Protein AF-A0A4R2GXJ3-F1 (afdb_monomer_lite)

Radius of gyration: 14.86 Å; chains: 1; bounding box: 37×26×37 Å

Structure (mmCIF, N/CA/C/O backbone):
data_AF-A0A4R2GXJ3-F1
#
_entry.id   AF-A0A4R2GXJ3-F1
#
loop_
_atom_site.group_PDB
_atom_site.id
_atom_site.type_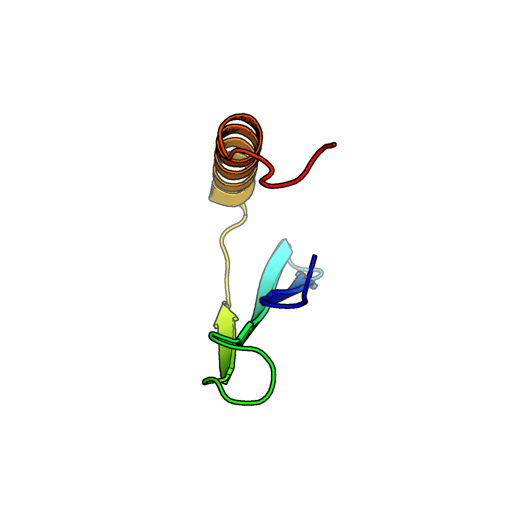symbol
_atom_site.label_atom_id
_atom_site.label_alt_id
_atom_site.label_comp_id
_atom_site.label_asym_id
_atom_site.label_entity_id
_atom_site.label_seq_id
_atom_site.pdbx_PDB_ins_code
_atom_site.Cartn_x
_atom_site.Cartn_y
_atom_site.Cartn_z
_atom_site.occupancy
_atom_site.B_iso_or_equiv
_atom_site.auth_seq_id
_atom_site.auth_comp_id
_atom_site.auth_asym_id
_atom_site.auth_atom_id
_atom_site.pdbx_PDB_model_num
ATOM 1 N N . MET A 1 1 ? 6.840 10.527 -18.353 1.00 50.38 1 MET A N 1
ATOM 2 C CA . MET A 1 1 ? 6.632 9.220 -17.709 1.00 50.38 1 MET A CA 1
ATOM 3 C C . MET A 1 1 ? 5.622 8.511 -18.583 1.00 50.38 1 MET A C 1
ATOM 5 O O . MET A 1 1 ? 4.555 9.065 -18.800 1.00 50.38 1 MET A O 1
ATOM 9 N N . GLU A 1 2 ? 6.016 7.431 -19.240 1.00 57.25 2 GLU A N 1
ATOM 10 C CA . GLU A 1 2 ? 5.078 6.650 -20.044 1.00 57.25 2 GLU A CA 1
ATOM 11 C C . GLU A 1 2 ? 4.208 5.797 -19.099 1.00 57.25 2 GLU A C 1
ATOM 13 O O . GLU A 1 2 ? 4.710 5.353 -18.067 1.00 57.25 2 GLU A O 1
ATOM 18 N N . ASN A 1 3 ? 2.926 5.586 -19.420 1.00 67.75 3 ASN A N 1
ATOM 19 C CA . ASN A 1 3 ? 1.941 4.896 -18.565 1.00 67.75 3 ASN A CA 1
ATOM 20 C C . ASN A 1 3 ? 2.198 3.380 -18.487 1.00 67.75 3 ASN A C 1
ATOM 22 O O . ASN A 1 3 ? 1.478 2.574 -19.069 1.00 67.75 3 ASN A O 1
ATOM 26 N N . TRP A 1 4 ? 3.275 2.988 -17.812 1.00 79.56 4 TRP A N 1
ATOM 27 C CA . TRP A 1 4 ? 3.646 1.584 -17.611 1.00 79.56 4 TRP A CA 1
ATOM 28 C C . TRP A 1 4 ? 2.777 0.916 -16.546 1.00 79.56 4 TRP A C 1
ATOM 30 O O . TRP A 1 4 ? 2.633 -0.306 -16.534 1.00 79.56 4 TRP A O 1
ATOM 40 N N . ILE A 1 5 ? 2.200 1.727 -15.660 1.00 81.88 5 ILE A N 1
ATOM 41 C CA . ILE A 1 5 ? 1.263 1.294 -14.642 1.00 81.88 5 ILE A CA 1
ATOM 42 C C . ILE A 1 5 ? 0.133 2.314 -14.507 1.00 81.88 5 ILE A C 1
ATOM 44 O O . ILE A 1 5 ? 0.388 3.502 -14.318 1.00 81.88 5 ILE A O 1
ATOM 48 N N . ASP A 1 6 ? -1.102 1.829 -14.577 1.00 85.88 6 ASP A N 1
ATOM 49 C CA . ASP A 1 6 ? -2.298 2.572 -14.196 1.00 85.88 6 ASP A CA 1
ATOM 50 C C . ASP A 1 6 ? -2.825 1.976 -12.887 1.00 85.88 6 ASP A C 1
ATOM 52 O O . ASP A 1 6 ? -3.010 0.766 -12.776 1.00 85.88 6 ASP A O 1
ATOM 56 N N . LEU A 1 7 ? -3.045 2.816 -11.876 1.00 87.44 7 LEU A N 1
ATOM 57 C CA . LEU A 1 7 ? -3.527 2.411 -10.556 1.00 87.44 7 LEU A CA 1
ATOM 58 C C . LEU A 1 7 ? -4.772 3.210 -10.193 1.00 87.44 7 LEU A C 1
ATOM 60 O O . LEU A 1 7 ? -4.800 4.433 -10.303 1.00 87.44 7 LEU A O 1
ATOM 64 N N . THR A 1 8 ? -5.789 2.512 -9.707 1.00 86.44 8 THR A N 1
ATOM 65 C CA . THR A 1 8 ? -6.989 3.090 -9.109 1.00 86.44 8 THR A CA 1
ATOM 66 C C . THR A 1 8 ? -7.093 2.593 -7.678 1.00 86.44 8 THR A C 1
ATOM 68 O O . THR A 1 8 ? -7.060 1.390 -7.426 1.00 86.44 8 THR A O 1
ATOM 71 N N . ILE A 1 9 ? -7.209 3.531 -6.741 1.00 85.94 9 ILE A N 1
ATOM 72 C CA . ILE A 1 9 ? -7.376 3.241 -5.319 1.00 85.94 9 ILE A CA 1
ATOM 73 C C . ILE A 1 9 ? -8.734 3.787 -4.893 1.00 85.94 9 ILE A C 1
ATOM 75 O O . ILE A 1 9 ? -8.974 4.992 -4.962 1.00 85.94 9 ILE A O 1
ATOM 79 N N . GLU A 1 10 ? -9.615 2.901 -4.442 1.00 86.31 10 GLU A N 1
ATOM 80 C CA . GLU A 1 10 ? -10.929 3.251 -3.914 1.00 86.31 10 GLU A CA 1
ATOM 81 C C . GLU A 1 10 ? -10.966 3.004 -2.404 1.00 86.31 10 GLU A C 1
ATOM 83 O O . GLU A 1 10 ? -10.711 1.891 -1.940 1.00 86.31 10 GLU A O 1
ATOM 88 N N . CYS A 1 11 ? -11.324 4.037 -1.640 1.00 84.19 11 CYS A N 1
ATOM 89 C CA . CYS A 1 11 ? -11.645 3.914 -0.221 1.00 84.19 11 CYS A CA 1
ATOM 90 C C . CYS A 1 11 ? -13.152 3.754 -0.051 1.00 84.19 11 CYS A C 1
ATOM 92 O O . CYS A 1 11 ? -13.924 4.653 -0.391 1.00 84.19 11 CYS A O 1
ATOM 94 N N . ARG A 1 12 ? -13.575 2.610 0.485 1.00 82.50 12 ARG A N 1
ATOM 95 C CA . ARG A 1 12 ? -14.988 2.330 0.734 1.00 82.50 12 ARG A CA 1
ATOM 96 C C . ARG A 1 12 ? -15.454 2.947 2.055 1.00 82.50 12 ARG A C 1
ATOM 98 O O . ARG A 1 12 ? -14.658 3.084 2.985 1.00 82.50 12 ARG A O 1
ATOM 105 N N . PRO A 1 13 ? -16.763 3.229 2.211 1.00 80.31 13 PRO A N 1
ATOM 106 C CA . PRO A 1 13 ? -17.313 3.812 3.440 1.00 80.31 13 PRO A CA 1
ATOM 107 C C . PRO A 1 13 ? -17.068 2.993 4.718 1.00 80.31 13 PRO A C 1
ATOM 109 O O . PRO A 1 13 ? -17.139 3.535 5.815 1.00 80.31 13 PRO A O 1
ATOM 112 N N . ASN A 1 14 ? -16.786 1.693 4.589 1.00 82.38 14 ASN A N 1
ATOM 113 C CA . ASN A 1 14 ? -16.454 0.803 5.705 1.00 82.38 14 ASN A CA 1
ATOM 114 C C . ASN A 1 14 ? -14.965 0.840 6.105 1.00 82.38 14 ASN A C 1
ATOM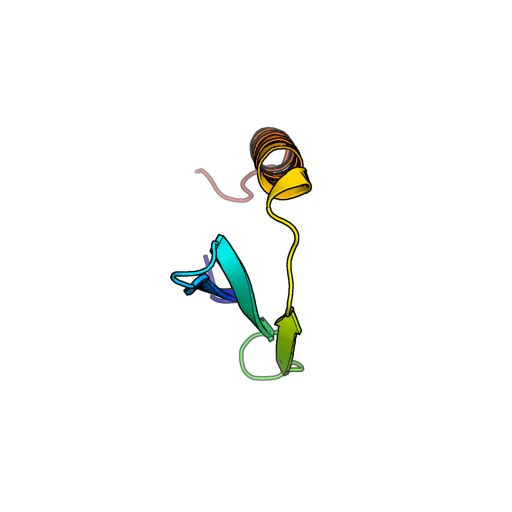 116 O O . ASN A 1 14 ? -14.556 0.052 6.952 1.00 82.38 14 ASN A O 1
ATOM 120 N N . GLY A 1 15 ? -14.154 1.702 5.484 1.00 75.75 15 GLY A N 1
ATOM 121 C CA . GLY A 1 15 ? -12.717 1.777 5.737 1.00 75.75 15 GLY A CA 1
ATOM 122 C C . GLY A 1 15 ? -11.909 0.654 5.083 1.00 75.75 15 GLY A C 1
ATOM 123 O O . GLY A 1 15 ? -10.754 0.461 5.435 1.00 75.75 15 GLY A O 1
ATOM 124 N N . SER A 1 16 ? -12.466 -0.096 4.131 1.00 78.50 16 SER A N 1
ATOM 125 C CA . SER A 1 16 ? -11.663 -0.995 3.289 1.00 78.50 16 SER A CA 1
ATOM 126 C C . SER A 1 16 ? -11.111 -0.249 2.077 1.00 78.50 16 SER A C 1
ATOM 128 O O . SER A 1 16 ? -11.731 0.696 1.582 1.00 78.50 16 SER A O 1
ATOM 130 N N . LEU A 1 17 ? -9.944 -0.675 1.598 1.00 82.06 17 LEU A N 1
ATOM 131 C CA . LEU A 1 17 ? -9.366 -0.178 0.354 1.00 82.06 17 LEU A CA 1
ATOM 132 C C . LEU A 1 17 ? -9.410 -1.261 -0.709 1.00 82.06 17 LEU A C 1
ATOM 134 O O . LEU A 1 17 ? -9.193 -2.441 -0.437 1.00 82.06 17 LEU A O 1
ATOM 138 N N . THR A 1 18 ? -9.706 -0.846 -1.933 1.00 83.12 18 THR A N 1
ATOM 139 C CA . THR A 1 18 ? -9.543 -1.675 -3.125 1.00 83.12 18 THR A CA 1
ATOM 140 C C . THR A 1 18 ? -8.554 -1.009 -4.040 1.00 83.12 18 THR A C 1
ATOM 142 O O . THR A 1 18 ? -8.649 0.188 -4.308 1.00 83.12 18 THR A O 1
ATOM 145 N N . VAL A 1 19 ? -7.585 -1.799 -4.482 1.00 87.06 19 VAL A N 1
ATOM 146 C CA . VAL A 1 19 ? -6.573 -1.356 -5.427 1.00 87.06 19 VAL A CA 1
ATOM 147 C C . VAL A 1 19 ? -6.749 -2.183 -6.679 1.00 87.06 19 VAL A C 1
ATOM 149 O O . VAL A 1 19 ? -6.563 -3.395 -6.652 1.00 87.06 19 VAL A O 1
ATOM 152 N N . SER A 1 20 ? -7.097 -1.534 -7.775 1.00 89.56 20 SER A N 1
ATOM 153 C CA . SER A 1 20 ? -7.099 -2.155 -9.091 1.00 89.56 20 SER A CA 1
ATOM 154 C C . SER A 1 20 ? -6.079 -1.462 -9.965 1.00 89.56 20 SER A C 1
ATOM 156 O O . SER A 1 20 ? -5.808 -0.271 -9.804 1.00 89.56 20 SER A O 1
ATOM 158 N N . GLY A 1 21 ? -5.525 -2.181 -10.921 1.00 88.94 21 GLY A N 1
ATOM 159 C CA . GLY A 1 21 ? -4.583 -1.562 -11.818 1.00 88.94 21 GLY A CA 1
ATOM 160 C C . GLY A 1 21 ? -4.196 -2.438 -12.972 1.00 88.94 21 GLY A C 1
ATOM 161 O O . GLY A 1 21 ? -4.657 -3.569 -13.133 1.00 88.94 21 GLY A O 1
ATOM 162 N N . GLU A 1 22 ? -3.330 -1.866 -13.783 1.00 87.62 22 GLU A N 1
ATOM 163 C CA . GLU A 1 22 ? -2.888 -2.469 -15.009 1.00 87.62 22 GLU A CA 1
ATOM 164 C C . GLU A 1 22 ? -1.421 -2.174 -15.237 1.00 87.62 22 GLU A C 1
ATOM 166 O O . GLU A 1 22 ? -1.004 -1.020 -15.189 1.00 87.62 22 GLU A O 1
ATOM 171 N N . VAL A 1 23 ? -0.639 -3.224 -15.471 1.00 87.31 23 VAL A N 1
ATOM 172 C CA . VAL A 1 23 ? 0.790 -3.116 -15.769 1.00 87.31 23 VAL A CA 1
ATOM 173 C C . VAL A 1 23 ? 1.026 -3.513 -17.216 1.00 87.31 23 VAL A C 1
ATOM 175 O O . VAL A 1 23 ? 0.497 -4.523 -17.685 1.00 87.31 23 VAL A O 1
ATOM 178 N N . VAL A 1 24 ? 1.843 -2.729 -17.913 1.00 86.06 24 VAL A N 1
ATOM 179 C CA . VAL A 1 24 ? 2.258 -2.981 -19.293 1.00 86.06 24 VAL A CA 1
ATOM 180 C C . VAL A 1 24 ? 3.774 -3.166 -19.325 1.00 86.06 24 VAL A C 1
ATOM 182 O O . VAL A 1 24 ? 4.503 -2.283 -18.885 1.00 86.06 24 VAL A O 1
ATOM 185 N N . ASP A 1 25 ? 4.267 -4.296 -19.852 1.00 80.19 25 ASP A N 1
ATOM 186 C CA . ASP A 1 25 ? 5.724 -4.549 -19.896 1.00 80.19 25 ASP A CA 1
ATOM 187 C C . ASP A 1 25 ? 6.451 -3.723 -20.977 1.00 80.19 25 ASP A C 1
ATOM 189 O O . ASP A 1 25 ? 7.580 -3.274 -2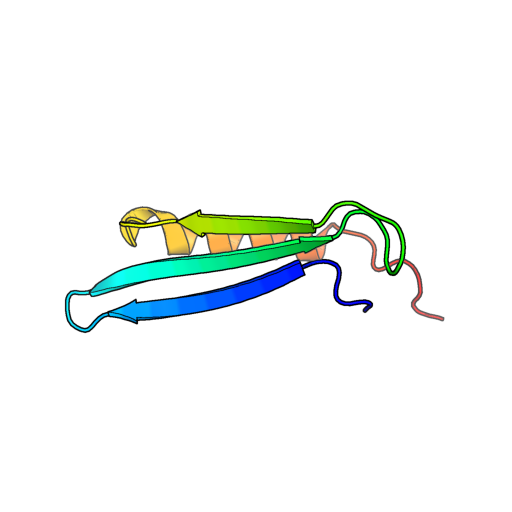0.774 1.00 80.19 25 ASP A O 1
ATOM 193 N N . ARG A 1 26 ? 5.787 -3.495 -22.119 1.00 75.69 26 ARG A N 1
ATOM 194 C CA . ARG A 1 26 ? 6.258 -2.695 -23.259 1.00 75.69 26 ARG A CA 1
ATOM 195 C C . ARG A 1 26 ? 5.073 -2.022 -23.924 1.00 75.69 26 ARG A C 1
ATOM 197 O O . ARG A 1 26 ? 4.103 -2.679 -24.307 1.00 75.69 26 ARG A O 1
ATOM 204 N N . LEU A 1 27 ? 5.178 -0.720 -24.138 1.00 68.62 27 LEU A N 1
ATOM 205 C CA . LEU A 1 27 ? 4.132 0.048 -24.805 1.00 68.62 27 LEU A CA 1
ATOM 206 C C . LEU A 1 27 ? 3.909 -0.449 -26.239 1.00 68.62 27 LEU A C 1
ATOM 208 O O . LEU A 1 27 ? 4.851 -0.633 -27.007 1.00 68.62 27 LEU A O 1
ATOM 212 N N . GLY A 1 28 ? 2.644 -0.673 -26.591 1.00 68.81 28 GLY A N 1
ATOM 213 C CA . GLY A 1 28 ? 2.202 -1.020 -27.944 1.00 68.81 28 GLY A CA 1
ATOM 214 C C . GLY A 1 28 ? 2.379 -2.483 -28.372 1.00 68.81 28 GLY A C 1
ATOM 215 O O . GLY A 1 28 ? 1.693 -2.901 -29.299 1.00 68.81 28 GLY A O 1
ATOM 216 N N . VAL A 1 29 ? 3.253 -3.270 -27.726 1.00 73.00 29 VAL A N 1
ATOM 217 C CA . VAL A 1 29 ? 3.557 -4.659 -28.154 1.00 73.00 29 VAL A CA 1
ATOM 218 C C . VAL A 1 29 ? 3.758 -5.651 -26.995 1.00 73.00 29 VAL A C 1
ATOM 220 O O . VAL A 1 29 ? 3.969 -6.837 -27.238 1.00 73.00 29 VAL A O 1
ATOM 223 N N . GLY A 1 30 ? 3.761 -5.180 -25.746 1.00 76.69 30 GLY A N 1
ATOM 224 C CA . GLY A 1 30 ? 4.004 -6.001 -24.557 1.00 76.69 30 GLY A CA 1
ATOM 225 C C . GLY A 1 30 ? 2.747 -6.637 -23.975 1.00 76.69 30 GLY A C 1
ATOM 226 O O . GLY A 1 30 ? 1.631 -6.435 -24.457 1.00 76.69 30 GLY A O 1
ATOM 227 N N . ASN A 1 31 ? 2.934 -7.398 -22.899 1.00 79.69 31 ASN A N 1
ATOM 228 C CA . ASN A 1 31 ? 1.823 -7.979 -22.158 1.00 79.69 31 ASN A CA 1
ATOM 229 C C . ASN A 1 31 ? 1.150 -6.930 -21.279 1.00 79.69 31 ASN A C 1
ATOM 231 O O . ASN A 1 31 ? 1.802 -6.017 -20.766 1.00 79.69 31 ASN A O 1
ATOM 235 N N . ARG A 1 32 ? -0.155 -7.114 -21.086 1.00 87.06 32 ARG A N 1
ATOM 236 C CA . ARG A 1 32 ? -0.986 -6.292 -20.218 1.00 87.06 32 ARG A CA 1
ATOM 237 C C . ARG A 1 32 ? -1.552 -7.172 -19.111 1.00 87.06 32 ARG A C 1
ATOM 239 O O . ARG A 1 32 ? -2.223 -8.162 -19.398 1.00 87.06 32 ARG A O 1
ATOM 246 N N . LEU A 1 33 ? -1.236 -6.840 -17.864 1.00 85.56 33 LEU A N 1
ATOM 247 C CA . LEU A 1 33 ? -1.723 -7.545 -16.682 1.00 85.56 33 LEU A CA 1
ATOM 248 C C . LEU A 1 33 ? -2.682 -6.633 -15.925 1.00 85.56 33 LEU A C 1
ATOM 250 O O . LEU A 1 33 ? -2.237 -5.657 -15.328 1.00 85.56 33 LEU A O 1
ATOM 254 N N . ALA A 1 34 ? -3.966 -6.981 -15.921 1.00 89.88 34 ALA A N 1
ATOM 255 C CA . ALA A 1 34 ? -4.955 -6.363 -15.047 1.00 89.88 34 AL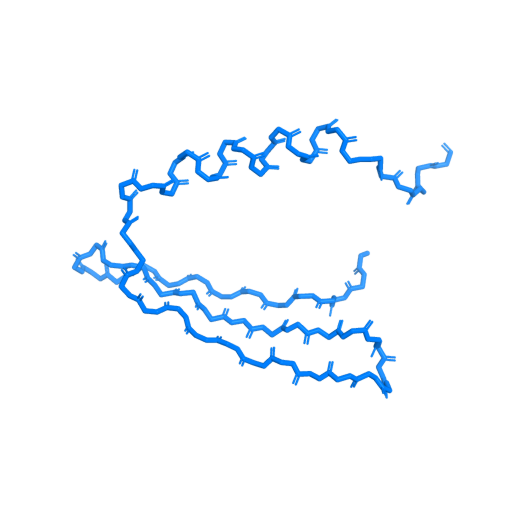A A CA 1
ATOM 256 C C . ALA A 1 34 ? -5.012 -7.116 -13.712 1.00 89.88 34 ALA A C 1
ATOM 258 O O . ALA A 1 34 ? -5.008 -8.350 -13.693 1.00 89.88 34 ALA A O 1
ATOM 259 N N . PHE A 1 35 ? -5.062 -6.382 -12.604 1.00 84.88 35 PHE A N 1
ATOM 260 C CA . PHE A 1 35 ? -5.131 -6.949 -11.262 1.00 84.88 35 PHE A CA 1
ATOM 261 C C . PHE A 1 35 ? -6.117 -6.191 -10.376 1.00 84.88 35 PHE A C 1
ATOM 263 O O . PHE A 1 35 ? -6.362 -4.998 -10.562 1.00 84.88 35 PHE A O 1
ATOM 270 N N . GLU A 1 36 ? -6.640 -6.897 -9.377 1.00 84.94 36 GLU A N 1
ATOM 271 C CA . GLU A 1 36 ? -7.473 -6.339 -8.319 1.00 84.94 36 GLU A CA 1
ATOM 272 C C . GLU A 1 36 ? -7.049 -6.939 -6.975 1.00 84.94 36 GLU A C 1
ATOM 274 O O . GLU A 1 36 ? -6.903 -8.154 -6.830 1.00 84.94 36 GLU A O 1
ATOM 279 N N . LEU A 1 37 ? -6.793 -6.066 -6.006 1.00 81.25 37 LEU A N 1
ATOM 280 C CA . LEU A 1 37 ? -6.448 -6.399 -4.634 1.00 81.25 37 LEU A CA 1
ATOM 281 C C . LEU A 1 37 ? -7.617 -5.974 -3.748 1.00 81.25 37 LEU A C 1
ATOM 283 O O . LEU A 1 37 ? -7.893 -4.780 -3.585 1.00 81.25 37 LEU A O 1
ATOM 287 N N . HIS A 1 38 ? -8.301 -6.969 -3.192 1.00 77.88 38 HIS A N 1
ATOM 288 C CA . HIS A 1 38 ? -9.389 -6.778 -2.242 1.00 77.88 38 HIS A CA 1
ATOM 289 C C . HIS A 1 38 ? -8.867 -6.803 -0.803 1.00 77.88 38 HIS A C 1
ATOM 291 O O . HIS A 1 38 ? -7.811 -7.371 -0.529 1.00 77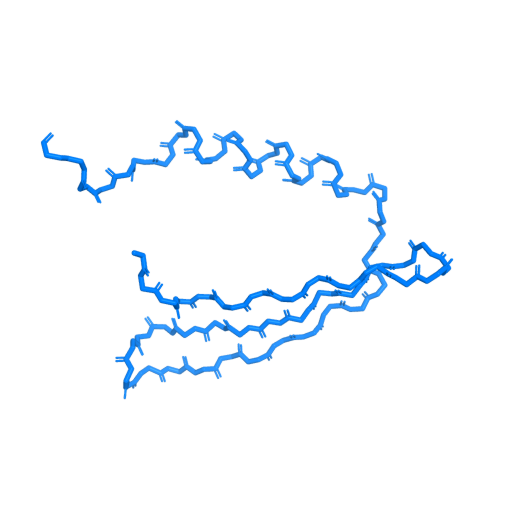.88 38 HIS A O 1
ATOM 297 N N . ASP A 1 39 ? -9.641 -6.207 0.107 1.00 70.12 39 ASP A N 1
ATOM 298 C CA . ASP A 1 39 ? -9.444 -6.299 1.560 1.00 70.12 39 ASP A CA 1
ATOM 299 C C . ASP A 1 39 ? -8.043 -5.901 2.034 1.00 70.12 39 ASP A C 1
ATOM 301 O O . ASP A 1 39 ? -7.463 -6.503 2.939 1.00 70.12 39 ASP A O 1
ATOM 305 N N . LEU A 1 40 ? -7.491 -4.854 1.418 1.00 72.38 40 LEU A N 1
ATOM 306 C CA . LEU A 1 40 ? -6.182 -4.354 1.793 1.00 72.38 40 LEU A CA 1
ATOM 307 C C . LEU A 1 40 ? -6.278 -3.693 3.176 1.00 72.38 40 LEU A C 1
ATOM 309 O O . LEU A 1 40 ? -6.910 -2.646 3.339 1.00 72.38 40 LEU A O 1
ATOM 313 N N . ASP A 1 41 ? -5.685 -4.349 4.176 1.00 71.06 41 ASP A N 1
ATOM 314 C CA . ASP A 1 41 ? -5.697 -3.894 5.564 1.00 71.06 41 ASP A CA 1
ATOM 315 C C . ASP A 1 41 ? -4.940 -2.566 5.687 1.00 71.06 41 ASP A C 1
ATOM 317 O O . ASP A 1 41 ? -3.727 -2.477 5.457 1.00 71.06 41 ASP A O 1
ATOM 321 N N . GLN A 1 42 ? -5.674 -1.521 6.079 1.00 69.00 42 GLN A N 1
ATOM 322 C CA . GLN A 1 42 ? -5.137 -0.174 6.242 1.00 69.00 42 GLN A CA 1
ATOM 323 C C . GLN A 1 42 ? -4.016 -0.093 7.279 1.00 69.00 42 GLN A C 1
ATOM 325 O O . GLN A 1 42 ? -3.231 0.852 7.245 1.00 69.00 42 GLN A O 1
ATOM 330 N N . THR A 1 43 ? -3.901 -1.081 8.168 1.00 76.50 43 THR A N 1
ATOM 331 C CA . THR A 1 43 ? -2.876 -1.141 9.214 1.00 76.50 43 THR A CA 1
ATOM 332 C C . THR A 1 43 ? -1.459 -1.031 8.645 1.00 76.50 43 THR A C 1
ATOM 334 O O . THR A 1 43 ? -0.599 -0.393 9.253 1.00 76.50 43 THR A O 1
ATOM 337 N N . TYR A 1 44 ? -1.206 -1.601 7.461 1.00 69.44 44 TYR A N 1
ATOM 338 C CA . TYR A 1 44 ? 0.139 -1.651 6.875 1.00 69.44 44 TYR A CA 1
ATOM 339 C C . TYR A 1 44 ? 0.414 -0.557 5.843 1.00 69.44 44 TYR A C 1
ATOM 341 O O . TYR A 1 44 ? 1.575 -0.285 5.530 1.00 69.44 44 TYR A O 1
ATOM 349 N N . LEU A 1 45 ? -0.625 0.115 5.348 1.00 72.81 45 LEU A N 1
ATOM 350 C CA . LEU A 1 45 ? -0.482 1.127 4.304 1.00 72.81 45 LEU A CA 1
ATOM 351 C C . LEU A 1 45 ? 0.411 2.309 4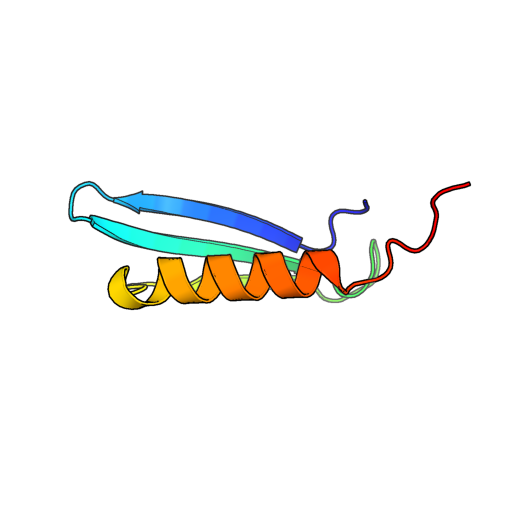.677 1.00 72.81 45 LEU A C 1
ATOM 353 O O . LEU A 1 45 ? 1.235 2.681 3.843 1.00 72.81 45 LEU A O 1
ATOM 357 N N . PRO A 1 46 ? 0.331 2.887 5.890 1.00 77.25 46 PRO A N 1
ATOM 358 C CA . PRO A 1 46 ? 1.241 3.959 6.279 1.00 77.25 46 PRO A CA 1
ATOM 359 C C . PRO A 1 46 ? 2.714 3.541 6.182 1.00 77.25 46 PRO A C 1
ATOM 361 O O . PRO A 1 46 ? 3.546 4.307 5.698 1.00 77.25 46 PRO A O 1
ATOM 364 N N . ALA A 1 47 ? 3.033 2.306 6.583 1.00 76.88 47 ALA A N 1
ATOM 365 C CA . ALA A 1 47 ? 4.391 1.780 6.507 1.00 76.88 47 ALA A CA 1
ATOM 366 C C . ALA A 1 47 ? 4.828 1.543 5.052 1.00 76.88 47 ALA A C 1
ATOM 368 O O . ALA A 1 47 ? 5.939 1.917 4.684 1.00 76.88 47 ALA A O 1
ATOM 369 N N . TRP A 1 48 ? 3.954 0.983 4.210 1.00 76.44 48 TRP A N 1
ATOM 370 C CA . TRP A 1 48 ? 4.245 0.771 2.788 1.00 76.44 48 TRP A CA 1
ATOM 371 C C . TRP A 1 48 ? 4.454 2.086 2.034 1.00 76.44 48 TRP A C 1
ATOM 373 O O . TRP A 1 48 ? 5.406 2.203 1.269 1.00 76.44 48 TRP A O 1
ATOM 383 N N . LEU A 1 49 ? 3.621 3.100 2.285 1.00 76.81 49 LEU A N 1
ATOM 384 C CA . LEU A 1 49 ? 3.771 4.429 1.685 1.00 76.81 49 LEU A CA 1
ATOM 385 C C . LEU A 1 49 ? 5.079 5.105 2.115 1.00 76.81 49 LEU A C 1
ATOM 387 O O . LEU A 1 49 ? 5.765 5.698 1.283 1.00 76.81 49 LEU A O 1
ATOM 391 N N . SER A 1 50 ? 5.464 4.975 3.390 1.00 77.94 50 SER A N 1
ATOM 392 C CA . SER A 1 50 ? 6.756 5.473 3.878 1.00 77.94 50 SER A CA 1
ATOM 393 C C . SER A 1 50 ? 7.927 4.803 3.157 1.00 77.94 50 SER A C 1
ATOM 395 O O . SER A 1 50 ? 8.843 5.486 2.710 1.00 77.94 50 SER A O 1
ATOM 397 N N . GLN A 1 51 ? 7.880 3.479 2.989 1.00 77.81 51 GLN A N 1
ATOM 398 C CA . GLN A 1 51 ? 8.924 2.725 2.290 1.00 77.81 51 GLN A CA 1
ATOM 399 C C . GLN A 1 51 ? 8.999 3.086 0.803 1.00 77.81 51 GLN A C 1
ATOM 401 O O . GLN A 1 51 ? 10.090 3.265 0.272 1.00 77.81 51 GLN A O 1
ATOM 406 N N . LEU A 1 52 ? 7.856 3.240 0.129 1.00 76.44 52 LEU A N 1
ATOM 407 C CA . LEU A 1 52 ? 7.820 3.689 -1.265 1.00 76.44 52 LEU A CA 1
ATOM 408 C C . LEU A 1 52 ? 8.414 5.094 -1.420 1.00 76.44 52 LEU A C 1
ATOM 410 O O . LEU A 1 52 ? 9.188 5.322 -2.343 1.00 76.44 52 LEU A O 1
ATOM 414 N N . THR A 1 53 ? 8.137 6.000 -0.478 1.00 78.56 53 THR A N 1
ATOM 415 C CA . THR A 1 53 ? 8.716 7.354 -0.462 1.00 78.56 53 THR A CA 1
ATOM 416 C C . THR A 1 53 ? 10.240 7.320 -0.279 1.00 78.56 53 THR A C 1
ATOM 418 O O . THR A 1 53 ? 10.968 8.063 -0.937 1.00 78.56 53 THR A O 1
ATOM 421 N N . GLU A 1 54 ? 10.752 6.443 0.590 1.00 81.75 54 GLU A N 1
ATOM 422 C CA . GLU A 1 54 ? 12.200 6.241 0.751 1.00 81.75 54 GLU A CA 1
ATOM 423 C C . GLU A 1 54 ? 12.843 5.695 -0.529 1.00 81.75 54 GLU A C 1
ATOM 425 O O . GLU A 1 54 ? 13.902 6.169 -0.942 1.00 81.75 54 GLU A O 1
ATOM 430 N N . ILE A 1 55 ? 12.184 4.739 -1.192 1.00 78.44 55 ILE A N 1
ATOM 431 C CA . ILE A 1 55 ? 12.637 4.170 -2.465 1.00 78.44 55 ILE A CA 1
ATOM 432 C C . ILE A 1 55 ? 12.664 5.245 -3.557 1.00 78.44 55 ILE A C 1
ATOM 434 O O . ILE A 1 55 ? 13.652 5.326 -4.284 1.00 78.44 55 ILE A O 1
ATOM 438 N N . GLU A 1 56 ? 11.645 6.103 -3.654 1.00 74.50 56 GLU A N 1
ATOM 439 C CA . GLU A 1 56 ? 11.623 7.236 -4.591 1.00 74.50 56 GLU A CA 1
ATOM 440 C C . GLU A 1 56 ? 12.789 8.208 -4.371 1.00 74.50 56 GLU A C 1
ATOM 442 O O . GLU A 1 56 ? 13.348 8.726 -5.337 1.00 74.50 56 GLU A O 1
ATOM 447 N N . GLY A 1 57 ? 13.202 8.429 -3.119 1.00 73.31 57 GLY A N 1
ATOM 448 C CA . GLY A 1 57 ? 14.359 9.267 -2.795 1.00 73.31 57 GLY A CA 1
ATOM 449 C C . GLY A 1 57 ? 15.703 8.681 -3.247 1.00 73.31 57 GLY A C 1
ATOM 450 O O . GLY A 1 57 ? 16.658 9.429 -3.460 1.00 73.31 57 GLY A O 1
ATOM 451 N N . VAL A 1 58 ? 15.783 7.356 -3.401 1.00 71.62 58 VAL A N 1
ATOM 452 C CA . VAL A 1 58 ? 17.005 6.626 -3.781 1.00 71.62 58 VAL A CA 1
ATOM 453 C C . VAL A 1 58 ? 16.998 6.223 -5.258 1.00 71.62 58 VAL A C 1
ATOM 455 O O . VAL A 1 58 ? 18.065 6.046 -5.849 1.00 71.62 58 VAL A O 1
ATOM 458 N N . PHE A 1 59 ? 15.824 6.097 -5.883 1.00 67.50 59 PHE A N 1
ATOM 459 C CA . PHE A 1 59 ? 15.723 5.773 -7.299 1.00 67.50 59 PHE A CA 1
ATOM 460 C C . PHE A 1 59 ? 16.231 6.946 -8.146 1.00 67.50 59 PHE A C 1
ATOM 462 O O . PHE A 1 59 ? 15.660 8.040 -8.104 1.00 67.50 59 PHE A O 1
ATOM 469 N N . PRO A 1 60 ? 17.292 6.755 -8.950 1.00 58.31 60 PRO A N 1
ATOM 470 C CA . PRO A 1 60 ? 17.759 7.808 -9.829 1.00 58.31 60 PRO A CA 1
ATOM 471 C C . PRO A 1 60 ? 16.670 8.111 -10.858 1.00 58.31 60 PRO A C 1
ATOM 473 O O . PRO A 1 60 ? 16.276 7.246 -11.643 1.00 58.31 60 PRO A O 1
ATOM 476 N N . ILE A 1 61 ? 16.207 9.361 -10.888 1.00 62.84 61 ILE A N 1
ATOM 477 C CA . ILE A 1 61 ? 15.432 9.875 -12.016 1.00 62.84 61 ILE A CA 1
ATOM 478 C C . ILE A 1 61 ? 16.395 9.929 -13.204 1.00 62.84 61 ILE A C 1
ATOM 480 O O . ILE A 1 61 ? 17.152 10.887 -13.367 1.00 62.84 61 ILE A O 1
ATOM 484 N N . VAL A 1 62 ? 16.409 8.873 -14.016 1.00 52.22 62 VAL A N 1
ATOM 485 C CA . VAL A 1 62 ? 17.132 8.864 -15.288 1.00 52.22 62 VAL A CA 1
ATOM 486 C C . VAL A 1 62 ? 16.508 9.950 -16.169 1.00 52.22 62 VAL A C 1
ATOM 488 O O . VAL A 1 62 ? 15.354 9.834 -16.576 1.00 52.22 62 VAL A O 1
ATOM 491 N N . GLY A 1 63 ? 17.264 11.022 -16.429 1.00 45.31 63 GLY A N 1
ATOM 492 C CA . GLY A 1 63 ? 16.858 12.108 -17.326 1.00 45.31 63 GLY A CA 1
ATOM 493 C C . GLY A 1 63 ? 16.380 13.404 -16.659 1.00 45.31 63 GLY A C 1
ATOM 494 O O . GLY A 1 63 ? 15.351 13.946 -17.058 1.00 45.31 63 GLY A O 1
ATOM 495 N N . ARG A 1 64 ? 17.134 13.959 -15.702 1.00 38.97 64 ARG A N 1
ATOM 496 C CA . ARG A 1 64 ? 17.196 15.431 -15.572 1.00 38.97 64 ARG A CA 1
ATOM 497 C C . ARG A 1 64 ? 18.376 15.944 -16.419 1.00 38.97 64 ARG A C 1
ATOM 499 O O . ARG A 1 64 ? 19.374 15.227 -16.472 1.00 38.97 64 ARG A O 1
ATOM 506 N N . PRO A 1 65 ? 18.234 17.087 -17.120 1.00 48.59 65 PRO A N 1
ATOM 507 C CA . PRO A 1 65 ? 19.283 17.632 -17.986 1.00 48.59 65 PRO A CA 1
ATOM 508 C C . PRO A 1 65 ? 20.585 17.921 -17.235 1.00 48.59 65 PRO A C 1
ATOM 510 O O . PRO A 1 65 ? 20.513 18.204 -16.016 1.00 48.59 65 PRO A O 1
#

Organism: NCBI:txid2512223

Foldseek 3Di:
DPCQKDWDWDQDPVRWIKIWMWGFPDPPPGDIDTDIDGRDDPVCVVVVVVVVVVVVVVDDPPDDD

Sequence (65 aa):
MENWIDLTIECRPNGSLTVSGEVVDRLGVGNRLAFELHDLDQTYLPAWLSQLTEIEGVFPIVGRP

Secondary structure (DSSP, 8-state):
---SEEEEEEE-TTS-EEEEEEEESSTTTS-EEEEEEEEE-TTTHHHHHHHHHHHHHHS--TT--

pLDDT: mean 75.86, std 11.06, range [38.97, 89.88]